Protein AF-A0A964V5Y3-F1 (afdb_monomer_lit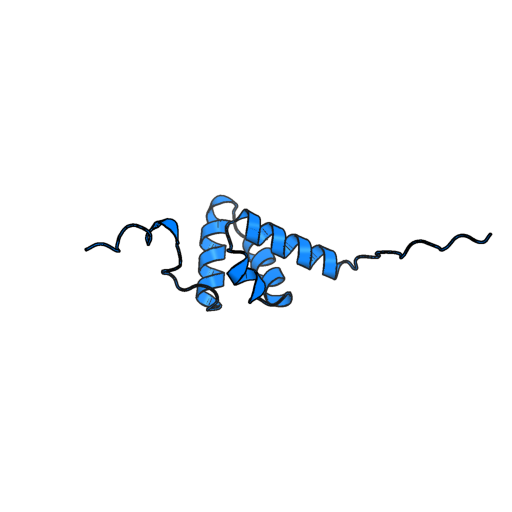e)

Foldseek 3Di:
DDDDDDPPPPCDPLNVLLVVLVVQLVVLPNDPQLVVVDDSVLSSVLSVVLVVDDPVCSSVSSLVSCCVVVSDPPPPPPVPPPPDDDD

Secondary structure (DSSP, 8-state):
--PPPPP-----HHHHHHHHHHHHHHHTT--HHHHHHS-HHHHHHHHHHHHHS-GGGHHHHHHHHHHHTTSS-TT--GGGSSS----

Sequence (87 aa):
MPAHPKPKIEATSTDLVAIDAKRILLRYGAPIAVLDKVSVAHRIEFAREIAKTVLPQREERLRELLVEGGYVDASANPKKRRRQAAP

Radius of gyration: 18.0 Å; chains: 1; bounding box: 63×37×36 Å

Structure (mmCIF, N/CA/C/O backbone):
data_AF-A0A964V5Y3-F1
#
_entry.id   AF-A0A964V5Y3-F1
#
loop_
_atom_site.group_PDB
_atom_site.id
_atom_site.type_symbol
_atom_site.label_atom_id
_atom_site.label_alt_id
_atom_site.label_comp_id
_atom_site.label_asym_id
_atom_site.label_entity_id
_atom_site.label_seq_id
_atom_site.pdbx_PDB_ins_code
_atom_site.Cartn_x
_atom_site.Cartn_y
_atom_site.Cartn_z
_atom_site.occupancy
_atom_site.B_iso_or_equiv
_atom_site.auth_seq_id
_atom_site.auth_comp_id
_atom_site.auth_asym_id
_atom_site.auth_atom_id
_atom_site.pdbx_PDB_model_num
ATOM 1 N N . MET A 1 1 ? 37.670 -26.102 -19.321 1.00 63.78 1 MET A N 1
ATOM 2 C CA . MET A 1 1 ? 36.890 -25.351 -18.317 1.00 63.78 1 MET A CA 1
ATOM 3 C C . MET A 1 1 ? 36.935 -23.874 -18.678 1.00 63.78 1 MET A C 1
ATOM 5 O O . MET A 1 1 ? 38.021 -23.313 -18.614 1.00 63.78 1 MET A O 1
ATOM 9 N N . PRO A 1 2 ? 35.817 -23.246 -19.067 1.00 53.41 2 PRO A N 1
ATOM 10 C CA . PRO A 1 2 ? 35.658 -21.822 -18.811 1.00 53.41 2 PRO A CA 1
ATOM 11 C C . PRO A 1 2 ? 34.401 -21.570 -17.977 1.00 53.41 2 PRO A C 1
ATOM 13 O O . PRO A 1 2 ? 33.329 -22.117 -18.226 1.00 53.41 2 PRO A O 1
ATOM 16 N N . ALA A 1 3 ? 34.591 -20.776 -16.931 1.00 63.56 3 ALA A N 1
ATOM 17 C CA . ALA A 1 3 ? 33.595 -20.427 -15.941 1.00 63.56 3 ALA A CA 1
ATOM 18 C C . ALA A 1 3 ? 32.407 -19.688 -16.572 1.00 63.56 3 ALA A C 1
ATOM 20 O O . ALA A 1 3 ? 32.583 -18.696 -17.277 1.00 63.56 3 ALA A O 1
ATOM 21 N N . HIS A 1 4 ? 31.194 -20.141 -16.259 1.00 62.22 4 HIS A N 1
ATOM 22 C CA . HIS A 1 4 ? 29.984 -19.355 -16.462 1.00 62.22 4 HIS A CA 1
ATOM 23 C C . HIS A 1 4 ? 30.070 -18.082 -15.600 1.00 62.22 4 HIS A C 1
ATOM 25 O O . HIS A 1 4 ? 30.169 -18.203 -14.373 1.00 62.22 4 HIS A O 1
ATOM 31 N N . PRO A 1 5 ? 30.024 -16.864 -16.172 1.00 67.50 5 PRO A N 1
ATOM 32 C CA . PRO A 1 5 ? 29.813 -15.678 -15.361 1.00 67.50 5 PRO A CA 1
ATOM 33 C C . PRO A 1 5 ? 28.395 -15.761 -14.783 1.00 67.50 5 PRO A C 1
ATOM 35 O O . PRO A 1 5 ? 27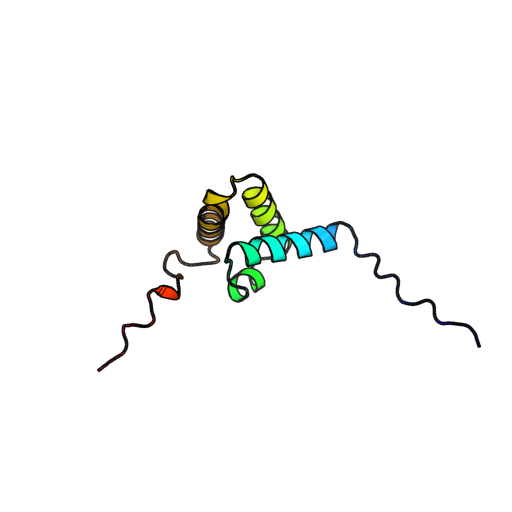.418 -15.940 -15.512 1.00 67.50 5 PRO A O 1
ATOM 38 N N . LYS A 1 6 ? 28.289 -15.706 -13.450 1.00 61.94 6 LYS A N 1
ATOM 39 C CA . LYS A 1 6 ? 27.008 -15.708 -12.730 1.00 61.94 6 LYS A CA 1
ATOM 40 C C . LYS A 1 6 ? 26.112 -14.578 -13.261 1.00 61.94 6 LYS A C 1
ATOM 42 O O . LYS A 1 6 ? 26.643 -13.508 -13.568 1.00 61.94 6 LYS A O 1
ATOM 47 N N . PRO A 1 7 ? 24.783 -14.776 -13.347 1.00 57.66 7 PRO A N 1
ATOM 48 C CA . PRO A 1 7 ? 23.879 -13.739 -13.823 1.00 57.66 7 PRO A CA 1
ATOM 49 C C . PRO A 1 7 ? 24.038 -12.501 -12.944 1.00 57.66 7 PRO A C 1
ATOM 51 O O . PRO A 1 7 ? 23.909 -12.560 -11.719 1.00 57.66 7 PRO A O 1
ATOM 54 N N . LYS A 1 8 ? 24.378 -11.386 -13.586 1.00 54.69 8 LYS A N 1
ATOM 55 C CA . LYS A 1 8 ? 24.489 -10.082 -12.954 1.00 54.69 8 LYS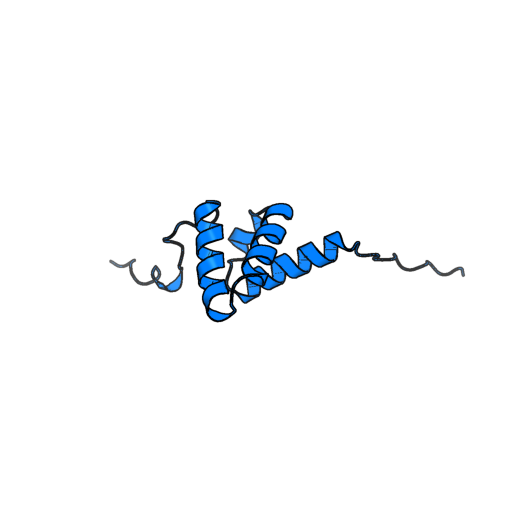 A CA 1
ATOM 56 C C . LYS A 1 8 ? 23.069 -9.654 -12.609 1.00 54.69 8 LYS A C 1
ATOM 58 O O . LYS A 1 8 ? 22.320 -9.206 -13.470 1.00 54.69 8 LYS A O 1
ATOM 63 N N . ILE A 1 9 ? 22.669 -9.865 -11.359 1.00 60.22 9 ILE A N 1
ATOM 64 C CA . ILE A 1 9 ? 21.435 -9.287 -10.832 1.00 60.22 9 ILE A CA 1
ATOM 65 C C . ILE A 1 9 ? 21.733 -7.800 -10.620 1.00 60.22 9 ILE A C 1
ATOM 67 O O . ILE A 1 9 ? 21.961 -7.344 -9.504 1.00 60.22 9 ILE A O 1
ATOM 71 N N . GLU A 1 10 ? 21.823 -7.039 -11.710 1.00 56.25 10 GLU A N 1
ATOM 72 C CA . GLU A 1 10 ? 21.757 -5.582 -11.655 1.00 56.25 10 GLU A CA 1
ATOM 73 C C . GLU A 1 10 ? 20.289 -5.251 -11.419 1.00 56.25 10 GLU A C 1
ATOM 75 O O . GLU A 1 10 ? 19.551 -4.932 -12.347 1.00 56.25 10 GLU A O 1
ATOM 80 N N . ALA A 1 11 ? 19.834 -5.425 -10.174 1.00 57.66 11 ALA A N 1
ATOM 81 C CA . ALA A 1 11 ? 18.552 -4.892 -9.752 1.00 57.66 11 ALA A CA 1
ATOM 82 C C . ALA A 1 11 ? 18.605 -3.390 -10.035 1.00 57.66 11 ALA A C 1
ATOM 84 O O . ALA A 1 11 ? 19.306 -2.635 -9.356 1.00 57.66 11 ALA A O 1
ATOM 85 N N . THR A 1 12 ? 17.950 -2.977 -11.116 1.00 58.84 12 THR A N 1
ATOM 86 C CA . THR A 1 12 ? 17.888 -1.572 -11.499 1.00 58.84 12 THR A CA 1
ATOM 87 C C . THR A 1 12 ? 17.273 -0.782 -10.343 1.00 58.84 12 THR A C 1
ATOM 89 O O . THR A 1 12 ? 16.492 -1.316 -9.556 1.00 58.84 12 THR A O 1
ATOM 92 N N . SER A 1 13 ? 17.635 0.495 -10.199 1.00 62.31 13 SER A N 1
ATOM 93 C CA . SER A 1 13 ? 17.185 1.337 -9.075 1.00 62.31 13 SER A CA 1
ATOM 94 C C . SER A 1 13 ? 15.654 1.302 -8.881 1.00 62.31 13 SER A C 1
ATOM 96 O O . SER A 1 13 ? 15.153 1.348 -7.760 1.00 62.31 13 SER A O 1
ATOM 98 N N . THR A 1 14 ? 14.905 1.106 -9.970 1.00 69.75 14 THR A N 1
ATOM 99 C CA . THR A 1 14 ? 13.447 0.924 -9.982 1.00 69.75 14 THR A CA 1
ATOM 100 C C . THR A 1 14 ? 12.979 -0.343 -9.251 1.00 69.75 14 THR A C 1
ATOM 102 O O . THR A 1 14 ? 12.005 -0.281 -8.500 1.00 69.75 14 THR A O 1
ATOM 105 N N . ASP A 1 15 ? 13.678 -1.470 -9.411 1.00 75.94 15 ASP A N 1
ATOM 106 C CA . ASP A 1 15 ? 13.370 -2.733 -8.724 1.00 75.94 15 ASP A CA 1
ATOM 107 C C . ASP A 1 15 ? 13.567 -2.608 -7.209 1.00 75.94 15 ASP A C 1
ATOM 109 O O . ASP A 1 15 ? 12.732 -3.054 -6.421 1.00 75.94 15 ASP A O 1
ATOM 113 N N . LEU A 1 16 ? 14.631 -1.921 -6.783 1.00 81.81 16 LEU A N 1
ATOM 114 C CA . LEU A 1 16 ? 14.894 -1.678 -5.362 1.00 81.81 16 LEU A CA 1
ATOM 115 C C . LEU A 1 16 ? 13.813 -0.797 -4.727 1.00 81.81 16 LEU A C 1
ATOM 117 O O . LEU A 1 16 ? 13.353 -1.093 -3.625 1.00 81.81 16 LEU A O 1
ATOM 121 N N . VAL A 1 17 ? 13.355 0.240 -5.433 1.00 83.06 17 VAL A N 1
ATOM 122 C CA . VAL A 1 17 ? 12.269 1.118 -4.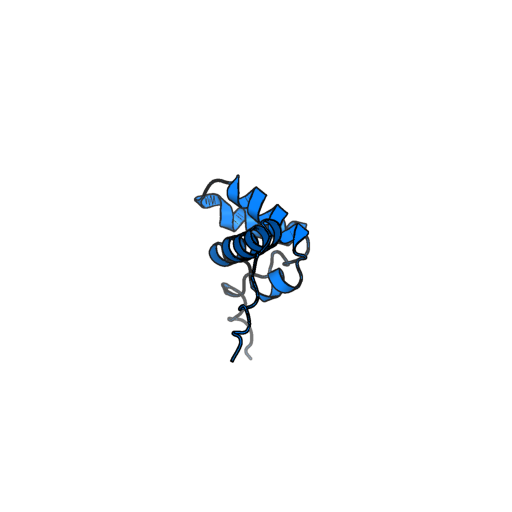966 1.00 83.06 17 VAL A CA 1
ATOM 123 C C . VAL A 1 17 ? 10.945 0.358 -4.862 1.00 83.06 17 VAL A C 1
ATOM 125 O O . VAL A 1 17 ? 10.198 0.562 -3.907 1.00 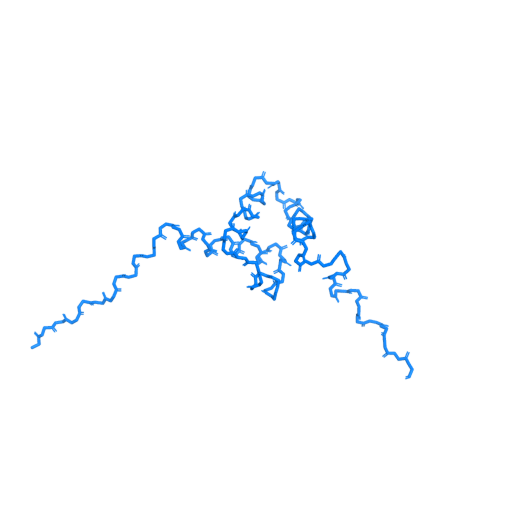83.06 17 VAL A O 1
ATOM 128 N N . ALA A 1 18 ? 10.656 -0.555 -5.792 1.00 83.69 18 ALA A N 1
ATOM 129 C CA . ALA A 1 18 ? 9.462 -1.398 -5.735 1.00 83.69 18 ALA A CA 1
ATOM 130 C C . ALA A 1 18 ? 9.485 -2.371 -4.541 1.00 83.69 18 ALA A C 1
ATOM 132 O O . ALA A 1 18 ? 8.469 -2.552 -3.858 1.00 83.69 18 ALA A O 1
ATOM 133 N N . ILE A 1 19 ? 10.644 -2.981 -4.270 1.00 85.81 19 ILE A N 1
ATOM 134 C CA . ILE A 1 19 ? 10.849 -3.871 -3.120 1.00 85.81 19 ILE A CA 1
ATOM 135 C C . ILE A 1 19 ? 10.707 -3.090 -1.811 1.00 85.81 19 ILE A C 1
ATOM 137 O O . ILE A 1 19 ? 9.999 -3.539 -0.903 1.00 85.81 19 ILE A O 1
ATOM 141 N N . ASP A 1 20 ? 11.332 -1.914 -1.720 1.00 86.06 20 ASP A N 1
ATOM 142 C CA . ASP A 1 20 ? 11.280 -1.075 -0.524 1.00 86.06 20 ASP A CA 1
ATOM 143 C C . ASP A 1 20 ? 9.864 -0.554 -0.270 1.00 86.06 20 ASP A C 1
ATOM 145 O O . ASP A 1 20 ? 9.353 -0.670 0.842 1.00 86.06 20 ASP A O 1
ATOM 149 N N . ALA A 1 21 ? 9.162 -0.127 -1.324 1.00 87.94 21 ALA A N 1
ATOM 150 C CA . ALA A 1 21 ? 7.765 0.267 -1.243 1.00 87.94 21 ALA A CA 1
ATOM 151 C C . ALA A 1 21 ? 6.889 -0.861 -0.690 1.00 87.94 21 ALA A C 1
ATOM 153 O O . ALA A 1 21 ? 6.193 -0.680 0.308 1.00 87.94 21 ALA A O 1
ATOM 154 N N . LYS A 1 22 ? 6.975 -2.069 -1.263 1.00 85.81 22 LYS A N 1
ATOM 155 C CA . LYS A 1 22 ? 6.226 -3.233 -0.763 1.00 85.81 22 LYS A CA 1
ATOM 156 C C . LYS A 1 22 ? 6.549 -3.522 0.708 1.00 85.81 22 LYS A C 1
ATOM 158 O O . LYS A 1 22 ? 5.645 -3.822 1.488 1.00 85.81 22 LYS A O 1
ATOM 163 N N . ARG A 1 23 ? 7.820 -3.409 1.101 1.00 87.31 23 ARG A N 1
ATOM 164 C CA . ARG A 1 23 ? 8.294 -3.647 2.471 1.00 87.31 23 ARG A CA 1
ATOM 165 C C . ARG A 1 23 ? 7.809 -2.582 3.460 1.00 87.31 23 ARG A C 1
ATOM 167 O O . ARG A 1 23 ? 7.414 -2.940 4.568 1.00 87.31 23 ARG A O 1
ATOM 174 N N . ILE A 1 24 ? 7.801 -1.307 3.072 1.00 86.88 24 ILE A N 1
ATOM 175 C CA . ILE A 1 24 ? 7.242 -0.191 3.848 1.00 86.88 24 ILE A CA 1
ATOM 176 C C . ILE A 1 24 ? 5.762 -0.448 4.120 1.00 86.88 24 ILE A C 1
ATOM 178 O O . ILE A 1 24 ? 5.344 -0.454 5.276 1.00 86.88 24 ILE A O 1
ATOM 182 N N . LEU A 1 25 ? 4.987 -0.735 3.074 1.00 85.31 25 LEU A N 1
ATOM 183 C CA . LEU A 1 25 ? 3.547 -0.958 3.196 1.00 85.31 25 LEU A CA 1
ATOM 184 C C . LEU A 1 25 ? 3.246 -2.153 4.114 1.00 85.31 25 LEU A C 1
ATOM 186 O O . LEU A 1 25 ? 2.378 -2.074 4.981 1.00 85.31 25 LEU A O 1
ATOM 190 N N . LEU A 1 26 ? 4.023 -3.232 3.985 1.00 86.00 26 LEU A N 1
ATOM 191 C CA . LEU A 1 26 ? 3.930 -4.400 4.861 1.00 86.00 26 LEU A CA 1
ATOM 192 C C . LEU A 1 26 ? 4.243 -4.088 6.322 1.00 86.00 26 LEU A C 1
ATOM 194 O O . LEU A 1 26 ? 3.540 -4.555 7.217 1.00 86.00 26 LEU A O 1
ATOM 198 N N . ARG A 1 27 ? 5.284 -3.289 6.573 1.00 85.62 27 ARG A N 1
ATOM 199 C CA . ARG A 1 27 ? 5.694 -2.903 7.928 1.00 85.62 27 ARG A CA 1
ATOM 200 C C . ARG A 1 27 ? 4.604 -2.118 8.655 1.00 85.62 27 ARG A C 1
ATOM 202 O O . ARG A 1 27 ? 4.469 -2.265 9.864 1.00 85.62 27 ARG A O 1
ATOM 209 N N . TYR A 1 28 ? 3.849 -1.306 7.921 1.00 83.12 28 TYR A N 1
ATOM 210 C CA . TYR A 1 28 ? 2.760 -0.486 8.453 1.00 83.12 28 TYR A CA 1
ATOM 211 C C . TYR A 1 28 ? 1.388 -1.178 8.396 1.00 83.12 28 TYR A C 1
ATOM 213 O O . TYR A 1 28 ? 0.377 -0.552 8.689 1.00 83.12 28 TYR A O 1
ATOM 221 N N . GLY A 1 29 ? 1.336 -2.473 8.059 1.00 78.19 29 GLY A N 1
ATOM 222 C CA . GLY A 1 29 ? 0.132 -3.291 8.216 1.00 78.19 29 GLY A CA 1
ATOM 223 C C . GLY A 1 29 ? -0.765 -3.405 6.982 1.00 78.19 29 GLY A C 1
ATOM 224 O O . GLY A 1 29 ? -1.895 -3.880 7.114 1.00 78.19 29 GLY A O 1
ATOM 225 N N . ALA A 1 30 ? -0.294 -3.026 5.788 1.00 80.75 30 ALA A N 1
ATOM 226 C CA . ALA A 1 30 ? -1.026 -3.308 4.555 1.00 80.75 30 ALA A CA 1
ATOM 227 C C . ALA A 1 30 ? -1.106 -4.831 4.329 1.00 80.75 30 ALA A C 1
ATOM 229 O O . ALA A 1 30 ? -0.068 -5.505 4.325 1.00 80.75 30 ALA A O 1
ATOM 230 N N . PRO A 1 31 ? -2.301 -5.406 4.103 1.00 80.44 31 PRO A N 1
ATOM 231 C CA . PRO A 1 31 ? -2.420 -6.834 3.838 1.00 80.44 31 PRO A CA 1
ATOM 232 C C . PRO A 1 31 ? -1.719 -7.208 2.527 1.00 80.44 31 PRO A C 1
ATOM 234 O O . PRO A 1 31 ? -1.929 -6.558 1.503 1.00 80.44 31 PRO A O 1
ATOM 237 N N . ILE A 1 32 ? -0.957 -8.310 2.515 1.00 78.00 32 ILE A N 1
ATOM 238 C CA . ILE A 1 32 ? -0.329 -8.835 1.284 1.00 78.00 32 ILE A CA 1
ATOM 239 C C . ILE A 1 32 ? -1.355 -9.039 0.167 1.00 78.00 32 ILE A C 1
ATOM 241 O O . ILE A 1 32 ? -1.076 -8.681 -0.970 1.00 78.00 32 ILE A O 1
ATOM 245 N N . ALA A 1 33 ? -2.550 -9.543 0.494 1.00 80.88 33 ALA A N 1
ATOM 246 C CA . ALA A 1 33 ? -3.620 -9.780 -0.478 1.00 80.88 33 ALA A CA 1
ATOM 247 C C . ALA A 1 33 ? -4.117 -8.496 -1.165 1.00 80.88 33 ALA A C 1
ATOM 249 O O . ALA A 1 33 ? -4.625 -8.544 -2.281 1.00 80.88 33 ALA A O 1
ATOM 250 N N . VAL A 1 34 ? -3.980 -7.353 -0.492 1.00 80.88 34 VAL A N 1
ATOM 251 C CA . VAL A 1 34 ? -4.317 -6.034 -1.031 1.00 80.88 34 VAL A CA 1
ATOM 252 C C . VAL A 1 34 ? -3.162 -5.549 -1.890 1.00 80.88 34 VAL A C 1
ATOM 254 O O . VAL A 1 34 ? -3.366 -5.201 -3.046 1.00 80.88 34 VAL A O 1
ATOM 257 N N . LEU A 1 35 ? -1.936 -5.622 -1.361 1.00 79.81 35 LEU A N 1
ATOM 258 C CA . LEU A 1 35 ? -0.736 -5.236 -2.095 1.00 79.81 35 LEU A CA 1
ATOM 259 C C . LEU A 1 35 ? -0.610 -5.979 -3.417 1.00 79.81 35 LEU A C 1
ATOM 261 O O . LEU A 1 35 ? -0.231 -5.349 -4.392 1.00 79.81 35 LEU A O 1
ATOM 265 N N . ASP A 1 36 ? -0.956 -7.264 -3.473 1.00 81.56 36 ASP A N 1
ATOM 266 C CA . ASP A 1 36 ? -0.890 -8.069 -4.695 1.00 81.56 36 ASP A CA 1
ATOM 267 C C . ASP A 1 36 ? -1.756 -7.501 -5.832 1.00 81.56 36 ASP A C 1
ATOM 269 O O . ASP A 1 36 ? -1.331 -7.494 -6.983 1.00 81.56 36 ASP A O 1
ATOM 273 N N . LYS A 1 37 ? -2.907 -6.909 -5.488 1.00 82.25 37 LYS A N 1
ATOM 274 C CA . LYS A 1 37 ? -3.813 -6.230 -6.429 1.00 82.25 37 LYS A CA 1
ATOM 275 C C . LYS A 1 37 ? -3.355 -4.819 -6.804 1.00 82.25 37 LYS A C 1
ATOM 277 O O . LYS A 1 37 ? -3.761 -4.300 -7.838 1.00 82.25 37 LYS A O 1
ATOM 282 N N . VAL A 1 38 ? -2.531 -4.190 -5.965 1.00 82.12 38 VAL A N 1
ATOM 283 C CA . VAL A 1 38 ? -1.973 -2.855 -6.206 1.00 82.12 38 VAL A CA 1
ATOM 284 C C . VAL A 1 38 ? -0.791 -2.976 -7.167 1.00 82.12 38 VAL A C 1
ATOM 286 O O . VAL A 1 38 ? 0.158 -3.725 -6.911 1.00 82.12 38 VAL A O 1
ATOM 289 N N . SER A 1 39 ? -0.814 -2.207 -8.255 1.00 85.06 39 SER A N 1
ATOM 290 C CA . SER A 1 39 ? 0.290 -2.165 -9.217 1.00 85.06 39 SER A CA 1
ATOM 291 C C . SER A 1 39 ? 1.560 -1.562 -8.602 1.00 85.06 39 SER A C 1
ATOM 293 O O . SER A 1 39 ? 1.523 -0.828 -7.614 1.00 85.06 39 SER A O 1
ATOM 295 N N . VAL A 1 40 ? 2.722 -1.863 -9.188 1.00 84.50 40 VAL A N 1
ATOM 296 C CA . VAL A 1 40 ? 4.018 -1.387 -8.669 1.00 84.50 40 VAL A CA 1
ATOM 297 C C . VAL A 1 40 ? 4.069 0.142 -8.582 1.00 84.50 40 VAL A C 1
ATOM 299 O O . VAL A 1 40 ? 4.545 0.662 -7.577 1.00 84.50 40 VAL A O 1
ATOM 302 N N . ALA A 1 41 ? 3.520 0.853 -9.572 1.00 85.88 41 ALA A N 1
ATOM 303 C CA . ALA A 1 41 ? 3.450 2.315 -9.572 1.00 85.88 41 ALA A CA 1
ATOM 304 C C . ALA A 1 41 ? 2.716 2.853 -8.331 1.00 85.88 41 ALA A C 1
ATOM 306 O O . ALA A 1 41 ? 3.291 3.629 -7.571 1.00 85.88 41 ALA A O 1
ATOM 307 N N . HIS A 1 42 ? 1.516 2.337 -8.049 1.00 85.50 42 HIS A N 1
ATOM 308 C CA . HIS A 1 42 ? 0.730 2.750 -6.885 1.00 85.50 42 HIS A CA 1
ATOM 309 C C . HIS A 1 42 ? 1.408 2.377 -5.560 1.00 85.50 42 HIS A C 1
ATOM 311 O O . HIS A 1 42 ? 1.390 3.161 -4.615 1.00 85.50 42 HIS A O 1
ATOM 317 N N . ARG A 1 43 ? 2.069 1.209 -5.469 1.00 86.12 43 ARG A N 1
ATOM 318 C CA . ARG A 1 43 ? 2.837 0.844 -4.260 1.00 86.12 43 ARG A CA 1
ATOM 319 C C . ARG A 1 43 ? 3.925 1.876 -3.967 1.00 86.12 43 ARG A C 1
ATOM 321 O O . ARG A 1 43 ? 4.121 2.242 -2.811 1.00 86.12 43 ARG A O 1
ATOM 328 N N . ILE A 1 44 ? 4.628 2.334 -5.003 1.00 87.50 44 ILE A N 1
ATOM 329 C CA . ILE A 1 44 ? 5.690 3.337 -4.876 1.00 87.50 44 ILE A CA 1
ATOM 330 C C . ILE A 1 44 ? 5.108 4.691 -4.462 1.00 87.50 44 ILE A C 1
ATOM 332 O O . ILE A 1 44 ? 5.682 5.345 -3.591 1.00 87.50 44 ILE A O 1
ATOM 336 N N . GLU A 1 45 ? 3.976 5.103 -5.032 1.00 88.12 45 GLU A N 1
ATOM 337 C CA . GLU A 1 45 ? 3.288 6.338 -4.635 1.00 88.12 45 GLU A CA 1
ATOM 338 C C . GLU A 1 45 ? 2.861 6.303 -3.167 1.00 88.12 45 GLU A C 1
ATOM 340 O O . GLU A 1 45 ? 3.264 7.177 -2.397 1.00 88.12 45 GLU A O 1
ATOM 345 N N . PHE A 1 46 ? 2.177 5.238 -2.742 1.00 85.25 46 PHE A N 1
ATOM 346 C CA . PHE A 1 46 ? 1.775 5.063 -1.347 1.00 85.25 46 PHE A CA 1
ATOM 347 C C . PHE A 1 46 ? 2.978 5.060 -0.404 1.00 85.25 46 PHE A C 1
ATOM 349 O O . PHE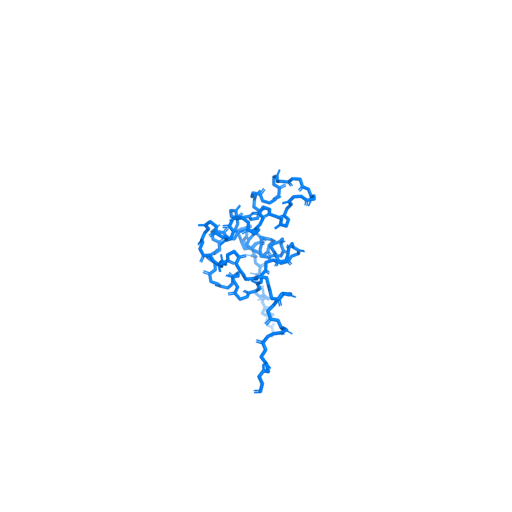 A 1 46 ? 2.973 5.739 0.620 1.00 85.25 46 PHE A O 1
ATOM 356 N N . ALA A 1 47 ? 4.050 4.347 -0.753 1.00 86.81 47 ALA A N 1
ATOM 357 C CA . ALA A 1 47 ? 5.258 4.325 0.061 1.00 86.81 47 ALA A CA 1
ATOM 358 C C . ALA A 1 47 ? 5.921 5.706 0.165 1.00 86.81 47 ALA A C 1
ATOM 360 O O . ALA A 1 47 ? 6.400 6.066 1.240 1.00 86.81 47 ALA A O 1
ATOM 361 N N . ARG A 1 48 ? 5.925 6.499 -0.914 1.00 87.56 48 ARG A N 1
ATOM 362 C CA . ARG A 1 48 ? 6.444 7.875 -0.904 1.00 87.56 48 ARG A CA 1
ATOM 363 C C . ARG A 1 48 ? 5.605 8.793 -0.023 1.00 87.56 48 ARG A C 1
ATOM 365 O O . ARG A 1 48 ? 6.178 9.576 0.731 1.00 87.56 48 ARG A O 1
ATOM 372 N N . GLU A 1 49 ? 4.283 8.698 -0.086 1.00 87.25 49 GLU A N 1
ATOM 373 C CA . GLU A 1 49 ? 3.389 9.479 0.776 1.00 87.25 49 GLU A CA 1
ATOM 374 C C . GLU A 1 49 ? 3.556 9.115 2.252 1.00 87.25 49 GLU A C 1
ATOM 376 O O . GLU A 1 49 ? 3.728 9.983 3.109 1.00 87.25 49 GLU A O 1
ATOM 381 N N . ILE A 1 50 ? 3.632 7.823 2.552 1.00 84.75 50 ILE A N 1
ATOM 382 C CA . ILE A 1 50 ? 3.881 7.317 3.903 1.00 84.75 50 ILE A CA 1
ATOM 383 C C . ILE A 1 50 ? 5.258 7.754 4.400 1.00 84.75 50 ILE A C 1
ATOM 385 O O . ILE A 1 50 ? 5.393 8.171 5.548 1.00 84.75 50 ILE A O 1
ATOM 389 N N . ALA A 1 51 ? 6.286 7.720 3.550 1.00 84.44 51 ALA A N 1
ATOM 390 C CA . ALA A 1 51 ? 7.621 8.190 3.905 1.00 84.44 51 ALA A CA 1
ATOM 391 C C . ALA A 1 51 ? 7.639 9.690 4.247 1.00 84.44 51 ALA A C 1
ATOM 393 O O . ALA A 1 51 ? 8.340 10.080 5.183 1.00 84.44 51 ALA A O 1
ATOM 394 N N . LYS A 1 52 ? 6.838 10.508 3.551 1.00 86.38 52 LYS A N 1
ATOM 395 C CA . LYS A 1 52 ? 6.646 11.940 3.851 1.00 86.38 52 LYS A CA 1
ATOM 396 C C . LYS A 1 52 ? 5.789 12.187 5.098 1.00 86.38 52 LYS A C 1
ATOM 398 O O . LYS A 1 52 ? 5.894 13.246 5.707 1.00 86.38 52 LYS A O 1
ATOM 403 N N . THR A 1 53 ? 4.968 11.217 5.491 1.00 82.94 53 THR A N 1
ATOM 404 C CA . THR A 1 53 ? 4.103 11.294 6.673 1.00 82.94 53 THR A CA 1
ATOM 405 C C . THR A 1 53 ? 4.888 10.973 7.953 1.00 82.94 53 THR A C 1
ATOM 407 O O . THR A 1 53 ? 5.824 10.162 7.954 1.00 82.94 53 THR A O 1
ATOM 410 N N . VAL A 1 54 ? 4.505 11.591 9.073 1.00 83.12 54 VAL A N 1
ATOM 411 C CA . VAL A 1 54 ? 5.110 11.346 10.392 1.00 83.12 54 VAL A CA 1
ATOM 412 C C . VAL A 1 54 ? 4.867 9.910 10.867 1.00 83.12 54 VAL A C 1
ATOM 414 O O . VAL A 1 54 ? 3.774 9.374 10.699 1.00 83.12 54 VAL A O 1
ATOM 417 N N . LEU A 1 55 ? 5.879 9.291 11.498 1.00 76.56 55 LEU A N 1
ATOM 418 C CA . LEU A 1 55 ? 5.847 7.889 11.951 1.00 76.56 55 LEU A CA 1
ATOM 419 C C . LEU A 1 55 ? 4.527 7.431 12.601 1.00 76.56 55 LEU A C 1
ATOM 421 O O . LEU A 1 55 ? 4.046 6.372 12.200 1.00 76.56 55 LEU A O 1
ATOM 425 N N . PRO A 1 56 ? 3.937 8.168 13.564 1.00 80.06 56 PRO A N 1
ATOM 426 C CA . PRO A 1 56 ? 2.721 7.710 14.235 1.00 80.06 56 PRO A CA 1
ATOM 427 C C . PRO A 1 56 ? 1.483 7.693 13.327 1.00 80.06 56 PRO A C 1
ATOM 429 O O . PRO A 1 56 ? 0.571 6.916 13.576 1.00 80.06 56 PRO A O 1
ATOM 432 N N . GLN A 1 57 ? 1.452 8.498 12.262 1.00 82.94 57 GLN A N 1
ATOM 433 C CA . GLN A 1 57 ? 0.292 8.625 11.369 1.00 82.94 57 GLN A CA 1
ATOM 434 C C . GLN A 1 57 ? 0.408 7.746 10.118 1.00 82.94 57 GLN A C 1
ATOM 436 O O . GLN A 1 57 ? -0.536 7.646 9.345 1.00 82.94 57 GLN A O 1
ATOM 441 N N . ARG A 1 58 ? 1.550 7.080 9.906 1.00 82.12 58 ARG A N 1
ATOM 442 C CA . ARG A 1 58 ? 1.818 6.268 8.708 1.00 82.12 58 ARG A CA 1
ATOM 443 C C . ARG A 1 58 ? 0.841 5.115 8.511 1.00 82.12 58 ARG A C 1
ATOM 445 O O . ARG A 1 58 ? 0.451 4.857 7.380 1.00 82.12 58 ARG A O 1
ATOM 452 N N . GLU A 1 59 ? 0.460 4.424 9.585 1.00 81.38 59 GLU A N 1
ATOM 453 C CA . GLU A 1 59 ? -0.516 3.325 9.510 1.00 81.38 59 GLU A CA 1
ATOM 454 C C . GLU A 1 59 ? -1.907 3.846 9.128 1.00 81.38 59 GLU A C 1
ATOM 456 O O . GLU A 1 59 ? -2.583 3.259 8.283 1.00 81.38 59 GLU A O 1
ATOM 461 N N . GLU A 1 60 ? -2.321 4.962 9.730 1.00 84.00 60 GLU A N 1
ATOM 462 C CA . GLU A 1 60 ? -3.621 5.576 9.467 1.00 84.00 60 GLU A CA 1
ATOM 463 C C . GLU A 1 60 ? -3.685 6.111 8.034 1.00 84.00 60 GLU A C 1
ATOM 465 O O . GLU A 1 60 ? -4.578 5.732 7.279 1.00 84.00 60 GLU A O 1
ATOM 470 N N . ARG A 1 61 ? -2.652 6.847 7.604 1.00 85.19 61 ARG A N 1
ATOM 471 C CA . ARG A 1 61 ? -2.541 7.346 6.230 1.00 85.19 61 ARG A CA 1
ATOM 472 C C . ARG A 1 61 ? -2.479 6.242 5.190 1.00 85.19 61 ARG A C 1
ATOM 474 O O . ARG A 1 61 ? -3.114 6.352 4.150 1.00 85.19 61 ARG A O 1
ATOM 481 N N . LEU A 1 62 ? -1.748 5.161 5.462 1.00 84.25 62 LEU A N 1
ATOM 482 C CA . LEU A 1 62 ? -1.735 3.993 4.586 1.00 84.25 62 LEU A CA 1
ATOM 483 C C . LEU A 1 62 ? -3.146 3.430 4.403 1.00 84.25 62 LEU A C 1
ATOM 485 O O . LEU A 1 62 ? -3.530 3.096 3.286 1.00 84.25 62 LEU A O 1
ATOM 489 N N . ARG A 1 63 ? -3.917 3.303 5.487 1.00 82.12 63 ARG A N 1
ATOM 490 C CA . ARG A 1 63 ? -5.299 2.824 5.392 1.00 82.12 63 ARG A CA 1
ATOM 491 C C . ARG A 1 63 ? -6.159 3.766 4.570 1.00 82.12 63 ARG A C 1
ATOM 493 O O . ARG A 1 63 ? -6.863 3.274 3.699 1.00 82.12 63 ARG A O 1
ATOM 500 N N . GLU A 1 64 ? -6.082 5.070 4.814 1.00 85.31 64 GLU A N 1
ATOM 501 C CA . GLU A 1 64 ? -6.828 6.061 4.033 1.00 85.31 64 GLU A CA 1
ATOM 502 C C . GLU A 1 64 ? -6.512 5.951 2.541 1.00 85.31 64 GLU A C 1
ATOM 504 O O . GLU A 1 64 ? -7.432 5.807 1.745 1.00 85.31 64 GLU A O 1
ATOM 509 N N . LEU A 1 65 ? -5.230 5.886 2.170 1.00 84.44 65 LEU A N 1
ATOM 510 C CA . LEU A 1 65 ? -4.803 5.755 0.773 1.00 84.44 65 LEU A CA 1
ATOM 511 C C . LEU A 1 65 ? -5.289 4.459 0.121 1.00 84.44 65 LEU A C 1
ATOM 513 O O . LEU A 1 65 ? -5.672 4.440 -1.048 1.00 84.44 65 LEU A O 1
ATOM 517 N N . LEU A 1 66 ? -5.289 3.355 0.868 1.00 83.00 66 LEU A N 1
ATOM 518 C CA . LEU A 1 66 ? -5.801 2.094 0.348 1.00 83.00 66 LEU A CA 1
ATOM 519 C C . LEU A 1 66 ? -7.337 2.083 0.240 1.00 83.00 66 LEU A C 1
ATOM 521 O O . LEU A 1 66 ? -7.861 1.386 -0.629 1.00 83.00 66 LEU A O 1
ATOM 525 N N . VAL A 1 67 ? -8.047 2.816 1.104 1.00 84.44 67 VAL A N 1
ATOM 526 C CA . VAL A 1 67 ? -9.508 2.989 1.038 1.00 84.44 67 VAL A CA 1
ATOM 527 C C . VAL A 1 67 ? -9.885 3.902 -0.126 1.00 84.44 67 VAL A C 1
ATOM 529 O O . VAL A 1 67 ? -10.753 3.547 -0.918 1.00 84.44 67 VAL A O 1
ATOM 532 N N . GLU A 1 68 ? -9.188 5.026 -0.284 1.00 82.62 68 GLU A N 1
ATOM 533 C CA . GLU A 1 68 ? -9.362 5.972 -1.390 1.00 82.62 68 GLU A CA 1
ATOM 534 C C . GLU A 1 68 ? -9.061 5.316 -2.742 1.00 82.62 68 GLU A C 1
ATOM 536 O O . GLU A 1 68 ? -9.812 5.476 -3.701 1.00 82.62 68 GLU A O 1
ATOM 541 N N . GLY A 1 69 ? -8.023 4.477 -2.800 1.00 75.88 69 GLY A N 1
ATOM 542 C CA . GLY A 1 69 ? -7.710 3.664 -3.974 1.00 75.88 69 GLY A CA 1
ATOM 543 C C . GLY A 1 69 ? -8.663 2.484 -4.217 1.00 75.88 69 GLY A C 1
ATOM 544 O O . GLY A 1 69 ? -8.459 1.743 -5.177 1.00 75.88 69 GLY A O 1
ATOM 545 N N . GLY A 1 70 ? -9.666 2.262 -3.358 1.00 79.31 70 GLY A N 1
ATOM 546 C CA . GLY A 1 70 ? -10.640 1.171 -3.488 1.00 79.31 70 GLY A CA 1
ATOM 547 C C . GLY A 1 70 ? -10.065 -0.233 -3.256 1.00 79.31 70 GLY A C 1
ATOM 548 O O . GLY A 1 70 ? -10.690 -1.233 -3.610 1.00 79.31 70 GLY A O 1
ATOM 549 N N . TYR A 1 71 ? -8.867 -0.334 -2.674 1.00 77.69 71 TYR A N 1
ATOM 550 C CA . TYR A 1 71 ? -8.162 -1.599 -2.461 1.00 77.69 71 TYR A CA 1
ATOM 551 C C . TYR A 1 71 ? -8.564 -2.298 -1.154 1.00 77.69 71 TYR A C 1
ATOM 553 O O . TYR A 1 71 ? -8.514 -3.529 -1.064 1.00 77.69 71 TYR A O 1
ATOM 561 N N . VAL A 1 72 ? -8.980 -1.529 -0.147 1.00 72.31 72 VAL A N 1
ATOM 562 C CA . VAL A 1 72 ? -9.658 -2.031 1.055 1.00 72.31 72 VAL A CA 1
ATOM 563 C C . VAL A 1 72 ? -10.944 -1.269 1.281 1.00 72.31 72 VAL A C 1
ATOM 565 O O . VAL A 1 72 ? -10.995 -0.052 1.179 1.00 72.31 72 VAL A O 1
ATOM 568 N N . ASP A 1 73 ? -11.976 -2.003 1.663 1.00 65.31 73 ASP A N 1
ATOM 569 C CA . ASP A 1 73 ? -13.159 -1.401 2.252 1.00 65.31 73 ASP A CA 1
ATOM 570 C C . ASP A 1 73 ? -12.803 -0.882 3.657 1.00 65.31 73 ASP A C 1
ATOM 572 O O . ASP A 1 73 ? -12.047 -1.541 4.380 1.00 65.31 73 ASP A O 1
ATOM 576 N N . ALA A 1 74 ? -13.351 0.260 4.083 1.00 59.00 74 ALA A N 1
ATOM 577 C CA . ALA A 1 74 ? -13.128 0.802 5.431 1.00 59.00 74 ALA A CA 1
ATOM 578 C C . ALA A 1 74 ? -13.499 -0.203 6.556 1.00 59.00 74 ALA A C 1
ATOM 580 O O . ALA A 1 74 ? -13.063 -0.063 7.700 1.00 59.00 74 ALA A O 1
ATOM 581 N N . SER A 1 75 ? -14.253 -1.260 6.227 1.00 48.94 75 SER A N 1
ATOM 582 C CA . SER A 1 75 ? -14.616 -2.386 7.095 1.00 48.94 75 SER A CA 1
ATOM 583 C C . SER A 1 75 ? -13.570 -3.521 7.169 1.00 48.94 75 SER A C 1
ATOM 585 O O . SER A 1 75 ? -13.683 -4.423 8.004 1.00 48.94 75 SER A O 1
ATOM 587 N N . ALA A 1 76 ? -12.517 -3.511 6.343 1.00 50.91 76 ALA A N 1
ATOM 588 C CA . ALA A 1 76 ? -11.537 -4.597 6.205 1.00 50.91 76 ALA A CA 1
ATOM 589 C C . ALA A 1 76 ? -10.500 -4.681 7.346 1.00 50.91 76 ALA A C 1
ATOM 591 O O . ALA A 1 76 ? -9.369 -5.114 7.132 1.00 50.91 76 ALA A O 1
ATOM 592 N N . ASN A 1 77 ? -10.869 -4.312 8.577 1.00 48.62 77 ASN A N 1
ATOM 593 C CA . ASN A 1 77 ? -10.100 -4.672 9.764 1.00 48.62 77 ASN A CA 1
ATOM 594 C C . ASN A 1 77 ? -10.509 -6.090 10.217 1.00 48.62 77 ASN A C 1
ATOM 596 O O . ASN A 1 77 ? -11.535 -6.250 10.892 1.00 48.62 77 ASN A O 1
ATOM 600 N N . PRO A 1 78 ? -9.727 -7.148 9.920 1.00 48.09 78 PRO A N 1
ATOM 601 C CA . PRO A 1 78 ? -10.078 -8.509 10.322 1.00 48.09 78 PRO A CA 1
ATOM 602 C C . PRO A 1 78 ? -10.109 -8.697 11.848 1.00 48.09 78 PRO A C 1
ATOM 604 O O . PRO A 1 78 ? -10.652 -9.696 12.317 1.00 48.09 78 PRO A O 1
ATOM 607 N N . LYS A 1 79 ? -9.607 -7.742 12.655 1.00 48.31 79 LYS A N 1
ATOM 608 C CA . LYS A 1 79 ? -9.677 -7.834 14.124 1.00 48.31 79 LYS A CA 1
ATOM 609 C C . LYS A 1 79 ? -11.092 -7.716 14.702 1.00 48.31 79 LYS A C 1
ATOM 611 O O . LYS A 1 79 ? -11.271 -8.078 15.861 1.00 48.31 79 LYS A O 1
ATOM 616 N N . LYS A 1 80 ? -12.103 -7.262 13.946 1.00 44.97 80 LYS A N 1
ATOM 617 C CA . LYS A 1 80 ? -13.470 -7.090 14.485 1.00 44.97 80 LYS A CA 1
ATOM 618 C C . LYS A 1 80 ? -14.506 -8.102 13.997 1.00 44.97 80 LYS A C 1
ATOM 620 O O . LYS A 1 80 ? -15.598 -8.148 14.553 1.00 44.97 80 LYS A O 1
ATOM 625 N N . ARG A 1 81 ? -14.182 -8.947 13.012 1.00 46.28 81 ARG A N 1
ATOM 626 C CA . ARG A 1 81 ? -15.190 -9.773 12.319 1.00 46.28 81 ARG A CA 1
ATOM 627 C C . ARG A 1 81 ? -15.197 -11.261 12.681 1.00 46.28 81 ARG A C 1
ATOM 629 O O . ARG A 1 81 ? -15.917 -12.033 12.065 1.00 46.28 81 ARG A O 1
ATOM 636 N N . ARG A 1 82 ? -14.443 -11.670 13.708 1.00 52.09 82 ARG A N 1
ATOM 637 C CA . ARG A 1 82 ? -14.374 -13.067 14.180 1.00 52.09 82 ARG A CA 1
ATOM 638 C C . ARG A 1 82 ? -15.137 -13.298 15.494 1.00 52.09 82 ARG A C 1
ATOM 640 O O . ARG A 1 82 ? -14.672 -14.026 16.364 1.00 52.09 82 ARG A O 1
ATOM 647 N N . ARG A 1 83 ? -16.284 -12.630 15.667 1.00 51.44 83 ARG A N 1
ATOM 648 C CA . ARG A 1 83 ? -17.179 -12.814 16.830 1.00 51.44 83 ARG A CA 1
ATOM 649 C C . ARG A 1 83 ? -18.660 -12.998 16.497 1.00 51.44 83 ARG A C 1
ATOM 651 O O . ARG A 1 83 ? -19.455 -13.088 17.420 1.00 51.44 83 ARG A O 1
ATOM 658 N N . GLN A 1 84 ? -19.051 -13.077 15.227 1.00 55.19 84 GLN A N 1
ATOM 659 C CA . GLN A 1 84 ? -20.463 -13.254 14.880 1.00 55.19 84 GLN A CA 1
ATOM 660 C C . GLN A 1 84 ? -20.621 -14.328 13.808 1.00 55.19 84 GLN A C 1
ATOM 662 O O . GLN A 1 84 ? -20.632 -14.032 12.620 1.00 55.19 84 GLN A O 1
ATOM 667 N N . ALA A 1 85 ? -20.673 -15.579 14.264 1.00 42.31 85 ALA A N 1
ATOM 668 C CA . ALA A 1 85 ? -21.305 -16.698 13.570 1.00 42.31 85 ALA A CA 1
ATOM 669 C C . ALA A 1 85 ? -21.549 -17.827 14.592 1.00 42.31 85 ALA A C 1
ATOM 671 O O . ALA A 1 85 ? -20.722 -18.718 14.760 1.00 42.31 85 ALA A O 1
ATOM 672 N N . ALA A 1 86 ? -22.649 -17.703 15.330 1.00 43.53 86 ALA A N 1
ATOM 673 C CA . ALA A 1 86 ? -23.415 -18.776 15.969 1.00 43.53 86 ALA A CA 1
ATOM 674 C C . ALA A 1 86 ? -24.870 -18.275 15.931 1.00 43.53 86 ALA A C 1
ATOM 676 O O . ALA A 1 86 ? -25.083 -17.081 16.181 1.00 43.53 86 ALA A O 1
ATOM 677 N N . PRO A 1 87 ? -25.824 -19.089 15.469 1.00 60.47 87 PRO A N 1
ATOM 678 C CA . PRO A 1 87 ? -26.356 -20.183 16.284 1.00 60.47 87 PRO A CA 1
ATOM 679 C C . PRO A 1 87 ? -26.244 -21.575 15.653 1.00 60.47 87 PRO A C 1
ATOM 681 O O . PRO A 1 87 ? -26.162 -21.669 14.408 1.00 60.47 87 PRO A O 1
#

pLDDT: mean 74.01, std 13.9, range [42.31, 88.12]